Protein AF-A0A2V5JCJ3-F1 (afdb_monomer)

Secondary structure (DSSP, 8-state):
-HHHHHHHHHTHHHHHH-GGG-HHHHHHHHHHHSPPEEEEEES-TT-HHHHHHHHHHHHS--TTEEEEEE-SSHHHHHHHTT-HHHHH---BTTB-EEEEEETTEEPPPBSSHHHHHHHH--

pLDDT: mean 94.92, std 4.21, range [61.38, 98.56]

Radius of gyration: 17.16 Å; Cα contacts (8 Å, |Δi|>4): 162; chains: 1; bounding box: 40×32×45 Å

Solvent-accessible surface area (backbone atoms only — not comparable to full-atom values): 6998 Å² total; per-residue (Å²): 110,69,70,62,50,52,57,52,59,76,42,44,69,52,50,73,78,43,46,85,83,41,59,68,58,51,52,51,50,56,47,72,76,45,74,58,32,39,38,37,38,10,29,50,77,84,40,69,67,34,44,47,43,54,50,52,57,70,71,52,92,61,82,72,50,49,80,45,72,28,48,80,44,70,69,28,53,60,53,24,76,83,31,61,67,58,54,69,50,52,47,55,95,87,36,39,22,38,38,50,26,47,69,94,43,65,53,83,67,36,75,44,57,68,62,45,49,68,68,63,78,109

Mean predicted aligned error: 3.44 Å

Structure (mmCIF, N/CA/C/O backbone):
data_AF-A0A2V5JCJ3-F1
#
_entry.id   AF-A0A2V5JCJ3-F1
#
loop_
_atom_site.group_PDB
_atom_site.id
_atom_site.type_symbol
_atom_site.label_atom_id
_atom_site.label_alt_id
_atom_site.label_comp_id
_atom_site.label_asym_id
_atom_site.label_entity_id
_atom_site.label_seq_id
_atom_site.pdbx_PDB_ins_code
_atom_site.Cartn_x
_atom_site.Cartn_y
_atom_site.Cartn_z
_atom_site.occupancy
_atom_site.B_iso_or_equiv
_atom_site.auth_seq_id
_atom_site.auth_comp_id
_atom_site.auth_asym_id
_atom_site.auth_atom_id
_atom_site.pdbx_PDB_model_num
ATOM 1 N N . ALA A 1 1 ? 2.965 8.307 -16.181 1.00 80.00 1 ALA A N 1
ATOM 2 C CA . ALA A 1 1 ? 3.186 6.970 -16.770 1.00 80.00 1 ALA A CA 1
ATOM 3 C C . ALA A 1 1 ? 4.133 7.020 -17.974 1.00 80.00 1 ALA A C 1
ATOM 5 O O . ALA A 1 1 ? 5.160 6.362 -17.930 1.00 80.00 1 ALA A O 1
ATOM 6 N N . GLU A 1 2 ? 3.870 7.841 -18.999 1.00 92.75 2 GLU A N 1
ATOM 7 C CA . GLU A 1 2 ? 4.622 7.784 -20.270 1.00 92.75 2 GLU A CA 1
ATOM 8 C C . GLU A 1 2 ? 6.145 7.991 -20.161 1.00 92.75 2 GLU A C 1
ATOM 10 O O . GLU A 1 2 ? 6.907 7.246 -20.769 1.00 92.75 2 GLU A O 1
ATOM 15 N N . ARG A 1 3 ? 6.622 8.955 -19.358 1.00 95.44 3 ARG A N 1
ATOM 16 C CA . ARG A 1 3 ? 8.074 9.151 -19.163 1.00 95.44 3 ARG A CA 1
ATOM 17 C C . ARG A 1 3 ? 8.753 7.922 -18.549 1.00 95.44 3 ARG A C 1
ATOM 19 O O . ARG A 1 3 ? 9.830 7.560 -18.998 1.00 95.44 3 ARG A O 1
ATOM 26 N N . ALA A 1 4 ? 8.107 7.268 -17.581 1.00 93.94 4 ALA A N 1
ATOM 27 C CA . ALA A 1 4 ? 8.641 6.056 -16.958 1.00 93.94 4 ALA A CA 1
ATOM 28 C C . ALA A 1 4 ? 8.763 4.911 -17.974 1.00 93.94 4 ALA A C 1
ATOM 30 O O . ALA A 1 4 ? 9.797 4.253 -18.027 1.00 93.94 4 ALA A O 1
ATOM 31 N N . ARG A 1 5 ? 7.749 4.737 -18.834 1.00 95.00 5 ARG A N 1
ATOM 32 C CA . ARG A 1 5 ? 7.774 3.747 -19.918 1.00 95.00 5 ARG A CA 1
ATOM 33 C C . ARG A 1 5 ? 8.925 4.005 -20.890 1.00 95.00 5 ARG A C 1
ATOM 35 O O . ARG A 1 5 ? 9.734 3.117 -21.110 1.00 95.00 5 ARG A O 1
ATOM 42 N N . LYS A 1 6 ? 9.074 5.244 -21.374 1.00 97.12 6 LYS A N 1
ATOM 43 C CA . LYS A 1 6 ? 10.184 5.621 -22.269 1.00 97.12 6 LYS A CA 1
ATOM 44 C C . LYS A 1 6 ? 11.563 5.394 -21.648 1.00 97.12 6 LYS A C 1
ATOM 46 O O . LYS A 1 6 ? 12.487 5.016 -22.359 1.00 97.12 6 LYS A O 1
ATOM 51 N N . THR A 1 7 ? 11.712 5.630 -20.343 1.00 96.19 7 THR A N 1
ATOM 52 C CA . THR A 1 7 ? 12.963 5.331 -19.636 1.00 96.19 7 THR A CA 1
ATOM 53 C C . THR A 1 7 ? 13.259 3.837 -19.654 1.00 96.19 7 THR A C 1
ATOM 55 O O . THR A 1 7 ? 14.375 3.470 -19.986 1.00 96.19 7 THR A O 1
ATOM 58 N N . ILE A 1 8 ? 12.280 2.982 -19.351 1.00 96.19 8 ILE A N 1
ATOM 59 C CA . ILE A 1 8 ? 12.453 1.523 -19.399 1.00 96.19 8 ILE A C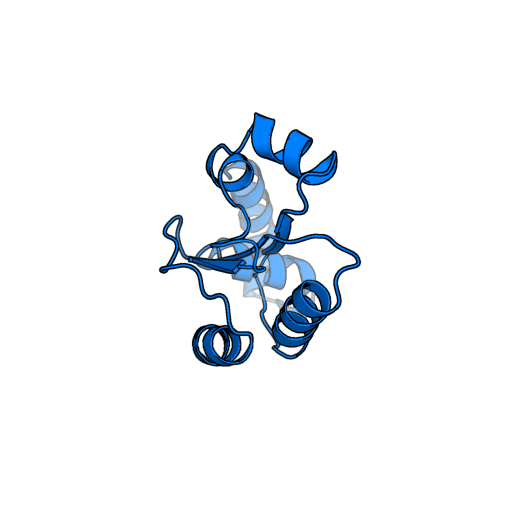A 1
ATOM 60 C C . ILE A 1 8 ? 12.772 1.061 -20.831 1.00 96.19 8 ILE A C 1
ATOM 62 O O . ILE A 1 8 ? 13.737 0.325 -21.036 1.00 96.19 8 ILE A O 1
ATOM 66 N N . ASP A 1 9 ? 12.026 1.558 -21.823 1.00 96.06 9 ASP A N 1
ATOM 67 C CA . ASP A 1 9 ? 12.197 1.216 -23.242 1.00 96.06 9 ASP A CA 1
ATOM 68 C C . ASP A 1 9 ? 13.612 1.552 -23.750 1.00 96.06 9 ASP A C 1
ATOM 70 O O . ASP A 1 9 ? 14.207 0.775 -24.497 1.00 96.06 9 ASP A O 1
ATOM 74 N N . ALA A 1 10 ? 14.201 2.667 -23.298 1.00 96.88 10 ALA A N 1
ATOM 75 C CA . ALA A 1 10 ? 15.557 3.075 -23.677 1.00 96.88 10 ALA A CA 1
ATOM 76 C C . ALA A 1 10 ? 16.652 2.076 -23.247 1.00 96.88 10 ALA A C 1
ATOM 78 O O . ALA A 1 10 ? 17.729 2.060 -23.841 1.00 96.88 10 ALA A O 1
ATOM 79 N N . PHE A 1 11 ? 16.384 1.232 -22.245 1.00 95.62 11 PHE A N 1
ATOM 80 C CA . PHE A 1 11 ? 17.311 0.210 -21.747 1.00 95.62 11 PHE A CA 1
ATOM 81 C C . PHE A 1 11 ? 16.878 -1.223 -22.089 1.00 95.62 11 PHE A C 1
ATOM 83 O O . PHE A 1 11 ? 17.515 -2.175 -21.633 1.00 95.62 11 PHE A O 1
ATOM 90 N N . ALA A 1 12 ? 15.838 -1.401 -22.914 1.00 95.69 12 ALA A N 1
ATOM 91 C CA . ALA A 1 12 ? 15.262 -2.710 -23.227 1.00 95.69 12 ALA A CA 1
ATOM 92 C C . ALA A 1 12 ? 16.294 -3.709 -23.780 1.00 95.69 12 ALA A C 1
ATOM 94 O O . ALA A 1 12 ? 16.311 -4.873 -23.372 1.00 95.69 12 ALA A O 1
ATOM 95 N N . THR A 1 13 ? 17.203 -3.260 -24.652 1.00 96.50 13 THR A N 1
ATOM 96 C CA . THR A 1 13 ? 18.262 -4.113 -25.214 1.00 96.50 13 THR A CA 1
ATOM 97 C C . THR A 1 13 ? 19.198 -4.638 -24.128 1.00 96.50 13 THR A C 1
ATOM 99 O O . THR A 1 13 ? 19.439 -5.844 -24.067 1.00 96.50 13 THR A O 1
ATOM 102 N N . THR A 1 14 ? 19.695 -3.770 -23.242 1.00 96.06 14 THR A N 1
ATOM 103 C CA . THR A 1 14 ? 20.605 -4.176 -22.162 1.00 96.06 14 THR A CA 1
ATOM 104 C C . THR A 1 14 ? 19.903 -5.073 -21.153 1.00 96.06 14 THR A C 1
ATOM 106 O O . THR A 1 14 ? 20.463 -6.091 -20.764 1.0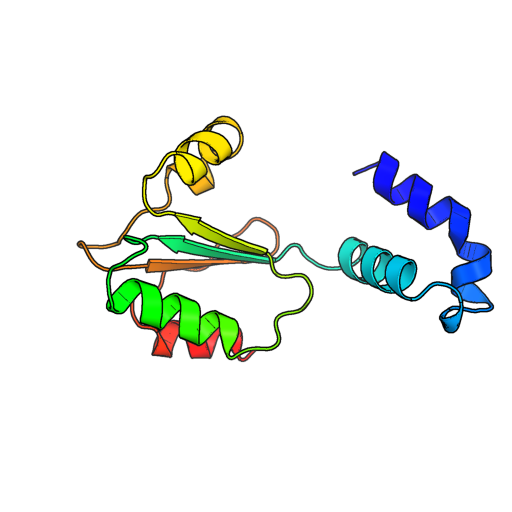0 96.06 14 THR A O 1
ATOM 109 N N . LEU A 1 15 ? 18.661 -4.749 -20.783 1.00 95.25 15 LEU A N 1
ATOM 110 C CA . LEU A 1 15 ? 17.844 -5.585 -19.903 1.00 95.25 15 LEU A CA 1
ATOM 111 C C . LEU A 1 15 ? 17.622 -6.993 -20.468 1.00 95.25 15 LEU A C 1
ATOM 113 O O . LEU A 1 15 ? 17.632 -7.956 -19.707 1.00 95.25 15 LEU A O 1
ATOM 117 N N . SER A 1 16 ? 17.448 -7.113 -21.787 1.00 95.00 16 SER A N 1
ATOM 118 C CA . SER A 1 16 ? 17.196 -8.401 -22.446 1.00 95.00 16 SER A CA 1
ATOM 119 C C . SER A 1 16 ? 18.449 -9.276 -22.547 1.00 95.00 16 SER A C 1
ATOM 121 O O . SER A 1 16 ? 18.350 -10.492 -22.425 1.00 95.00 16 SER A O 1
ATOM 123 N N . HIS A 1 17 ? 19.625 -8.676 -22.762 1.00 96.56 17 HIS A N 1
ATOM 124 C CA . HIS A 1 17 ? 20.876 -9.421 -22.966 1.00 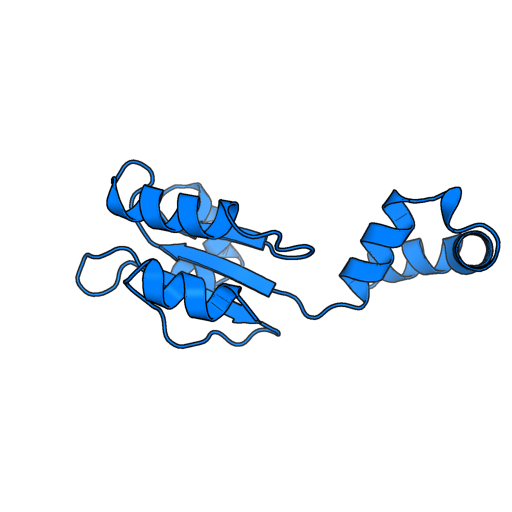96.56 17 HIS A CA 1
ATOM 125 C C . HIS A 1 17 ? 21.691 -9.607 -21.677 1.00 96.56 17 HIS A C 1
ATOM 127 O O . HIS A 1 17 ? 22.327 -10.641 -21.494 1.00 96.56 17 HIS A O 1
ATOM 133 N N . PHE A 1 18 ? 21.674 -8.618 -20.779 1.00 96.06 18 PHE A N 1
ATOM 134 C CA . PHE A 1 18 ? 22.475 -8.581 -19.551 1.00 96.06 18 PHE A CA 1
ATOM 135 C C . PHE A 1 18 ? 21.654 -8.052 -18.358 1.00 96.06 18 PHE A C 1
ATOM 137 O O . PHE A 1 18 ? 21.998 -7.020 -17.775 1.00 96.06 18 PHE A O 1
ATOM 144 N N . PRO A 1 19 ? 20.575 -8.750 -17.951 1.00 93.19 19 PRO A N 1
ATOM 145 C CA . PRO A 1 19 ? 19.681 -8.302 -16.878 1.00 93.19 19 PRO A CA 1
ATOM 146 C C . PRO A 1 19 ? 20.416 -8.003 -15.558 1.00 93.19 19 PRO A C 1
ATOM 148 O O . PRO A 1 19 ? 20.118 -7.021 -14.875 1.00 93.19 19 PRO A O 1
ATOM 151 N N . SER A 1 20 ? 21.436 -8.797 -15.220 1.00 96.19 20 SER A N 1
ATOM 152 C CA . SER A 1 20 ? 22.239 -8.625 -14.002 1.00 96.19 20 SER A CA 1
ATOM 153 C C . SER A 1 20 ? 23.051 -7.324 -13.958 1.00 96.19 20 SER A C 1
ATOM 155 O O . SER A 1 20 ? 23.432 -6.898 -12.870 1.00 96.19 20 SER A O 1
ATOM 157 N N . ALA A 1 21 ? 23.281 -6.659 -15.096 1.00 96.44 21 ALA A N 1
ATOM 158 C CA . ALA A 1 21 ? 23.977 -5.374 -15.147 1.00 96.44 21 ALA A CA 1
ATOM 159 C C . ALA A 1 21 ? 23.107 -4.200 -14.660 1.00 96.44 21 ALA A C 1
ATOM 161 O O . ALA A 1 21 ? 23.631 -3.127 -14.366 1.00 96.44 21 ALA A O 1
ATOM 162 N N . MET A 1 22 ? 21.779 -4.376 -14.584 1.00 95.81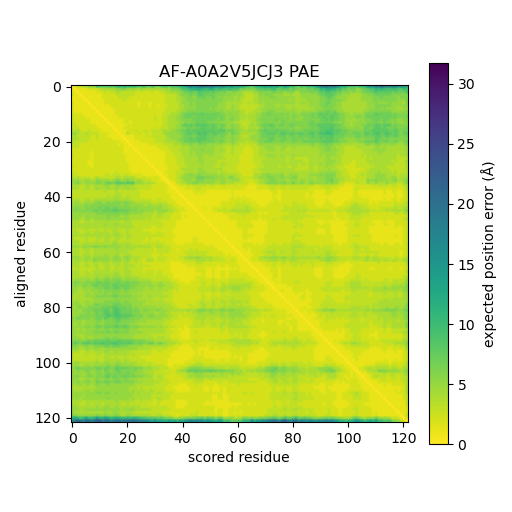 22 MET A N 1
ATOM 163 C CA . MET A 1 22 ? 20.828 -3.304 -14.265 1.00 95.81 22 MET A CA 1
ATOM 164 C C . MET A 1 22 ? 19.727 -3.758 -13.285 1.00 95.81 22 MET A C 1
ATOM 166 O O . MET A 1 22 ? 18.536 -3.639 -13.589 1.00 95.81 22 MET A O 1
ATOM 170 N N . PRO A 1 23 ? 20.079 -4.231 -12.074 1.00 95.62 23 PRO A N 1
ATOM 171 C CA . PRO A 1 23 ? 19.117 -4.827 -11.143 1.00 95.62 23 PRO A CA 1
ATOM 172 C C . PRO A 1 23 ? 17.986 -3.872 -10.733 1.00 95.62 23 PRO A C 1
ATOM 174 O O . PRO A 1 23 ? 16.837 -4.287 -10.624 1.00 95.62 23 PRO A O 1
ATOM 177 N N . GLN A 1 24 ? 18.264 -2.576 -10.565 1.00 94.69 24 GLN A N 1
ATOM 178 C CA . GLN A 1 24 ? 17.222 -1.594 -10.230 1.00 94.69 24 GLN A CA 1
ATOM 179 C C . GLN A 1 24 ? 16.273 -1.306 -11.401 1.00 94.69 24 GLN A C 1
ATOM 181 O O . GLN A 1 24 ? 15.086 -1.072 -11.185 1.00 94.69 24 GLN A O 1
ATOM 186 N N . MET A 1 25 ? 16.761 -1.372 -12.643 1.00 95.56 25 MET A N 1
ATOM 187 C CA . MET A 1 25 ? 15.898 -1.225 -13.816 1.00 95.56 25 MET A CA 1
ATOM 188 C C . MET A 1 25 ? 14.975 -2.443 -13.973 1.00 95.56 25 MET A C 1
ATOM 190 O O . MET A 1 25 ? 13.818 -2.276 -14.343 1.00 95.56 25 MET A O 1
ATOM 194 N N . LEU A 1 26 ? 15.436 -3.648 -13.609 1.00 94.19 26 LEU A N 1
ATOM 195 C CA . LEU A 1 26 ? 14.570 -4.830 -13.526 1.00 94.19 26 LEU A CA 1
ATOM 196 C C . LEU A 1 26 ? 13.468 -4.672 -12.475 1.00 94.19 26 LEU A C 1
ATOM 198 O O . LEU A 1 26 ? 12.324 -5.007 -12.760 1.00 94.19 26 LEU A O 1
ATOM 202 N N . VAL A 1 27 ? 13.782 -4.127 -11.294 1.00 93.88 27 VAL A N 1
ATOM 203 C CA . VAL A 1 27 ? 12.763 -3.821 -10.271 1.00 93.88 27 VAL A CA 1
ATOM 204 C C . VAL A 1 27 ? 11.744 -2.813 -10.807 1.00 93.88 27 VAL A C 1
ATOM 206 O O . VAL A 1 27 ? 10.543 -2.995 -10.618 1.00 93.88 27 VAL A O 1
ATOM 209 N N . ALA A 1 28 ? 12.197 -1.771 -11.510 1.00 93.62 28 ALA A N 1
ATOM 210 C CA . ALA A 1 28 ? 11.308 -0.785 -12.119 1.00 93.62 28 ALA A CA 1
ATOM 211 C C . ALA A 1 28 ? 10.418 -1.397 -13.216 1.00 93.62 28 ALA A C 1
ATOM 213 O O . ALA A 1 28 ? 9.222 -1.105 -13.264 1.00 93.62 28 ALA A O 1
ATOM 214 N N . LEU A 1 29 ? 10.977 -2.268 -14.062 1.00 94.00 29 LEU A N 1
ATOM 215 C CA . LEU A 1 29 ? 10.234 -3.010 -15.080 1.00 94.00 29 LEU A CA 1
ATOM 216 C C . LEU A 1 29 ? 9.190 -3.934 -14.437 1.00 94.00 29 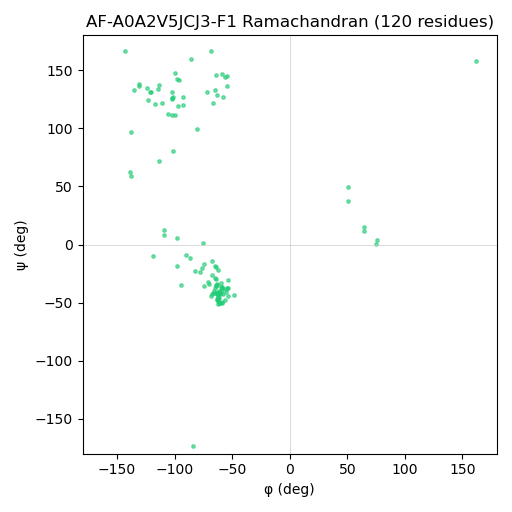LEU A C 1
ATOM 218 O O . LEU A 1 29 ? 8.015 -3.832 -14.784 1.00 94.00 29 LEU A O 1
ATOM 222 N N . ASP A 1 30 ? 9.581 -4.760 -13.462 1.00 93.50 30 ASP A N 1
ATOM 223 C CA . ASP A 1 30 ? 8.672 -5.651 -12.726 1.00 93.50 30 ASP A CA 1
ATOM 224 C C . ASP A 1 30 ? 7.553 -4.870 -12.016 1.00 93.50 30 ASP A C 1
ATOM 226 O O . ASP A 1 30 ? 6.388 -5.271 -12.046 1.00 93.50 30 ASP A O 1
ATOM 230 N N . TYR A 1 31 ? 7.871 -3.706 -11.437 1.00 92.69 31 TYR A N 1
ATOM 231 C CA . TYR A 1 31 ? 6.868 -2.799 -10.881 1.00 92.69 31 TYR A CA 1
ATOM 232 C C . TYR A 1 31 ? 5.910 -2.279 -11.961 1.00 92.69 31 TYR A C 1
ATOM 234 O O . TYR A 1 31 ? 4.695 -2.329 -11.773 1.00 92.69 31 TYR A O 1
ATOM 242 N N . SER A 1 32 ? 6.431 -1.829 -13.108 1.00 92.00 32 SER A N 1
ATOM 243 C CA . SER A 1 32 ? 5.625 -1.265 -14.202 1.00 92.00 32 SER A CA 1
ATOM 244 C C . SER A 1 32 ? 4.663 -2.266 -14.848 1.00 92.00 32 SER A C 1
ATOM 246 O O . SER A 1 32 ? 3.600 -1.868 -15.321 1.00 92.00 32 SER A O 1
ATOM 248 N N . LEU A 1 33 ? 5.025 -3.553 -14.845 1.00 91.56 33 LEU A N 1
ATOM 249 C CA . LEU A 1 33 ? 4.216 -4.648 -15.381 1.00 91.56 33 LEU A CA 1
ATOM 250 C C . LEU A 1 33 ? 3.218 -5.209 -14.355 1.00 91.56 33 LEU A C 1
ATOM 252 O O . LEU A 1 33 ? 2.335 -5.989 -14.709 1.00 91.56 33 LEU A O 1
ATOM 256 N N . SER A 1 34 ? 3.355 -4.839 -13.081 1.00 91.06 34 SER A N 1
ATOM 257 C CA . SER A 1 34 ? 2.490 -5.325 -12.009 1.00 91.06 34 SER A CA 1
ATOM 258 C C . SER A 1 34 ? 1.210 -4.510 -11.855 1.00 91.06 34 SER A C 1
ATOM 260 O O . SER A 1 34 ? 1.124 -3.343 -12.241 1.00 91.06 34 SER A O 1
ATOM 262 N N . LYS A 1 35 ? 0.206 -5.117 -11.217 1.00 89.75 35 LYS A N 1
ATOM 263 C CA . LYS A 1 35 ? -0.970 -4.380 -10.759 1.00 89.75 35 LYS A CA 1
ATOM 264 C C . LYS A 1 35 ? -0.580 -3.506 -9.564 1.00 89.75 35 LYS A C 1
ATOM 266 O O . LYS A 1 35 ? -0.004 -4.032 -8.610 1.00 89.75 35 LYS A O 1
ATOM 271 N N . PRO A 1 36 ? -0.938 -2.210 -9.555 1.00 88.56 36 PRO A N 1
ATOM 272 C CA . PRO A 1 36 ? -0.723 -1.367 -8.389 1.00 88.56 36 PRO A CA 1
ATOM 273 C C . PRO A 1 36 ? -1.435 -1.950 -7.167 1.00 88.56 36 PRO A C 1
ATOM 275 O O . PRO A 1 36 ? -2.646 -2.193 -7.215 1.00 88.56 36 PRO A O 1
ATOM 278 N N . ARG A 1 37 ? -0.694 -2.139 -6.072 1.00 94.00 37 ARG A N 1
ATOM 279 C CA . ARG A 1 37 ? -1.231 -2.569 -4.777 1.00 94.00 37 ARG A CA 1
ATOM 280 C C . ARG A 1 37 ? -0.925 -1.520 -3.719 1.00 94.00 37 ARG A C 1
ATOM 282 O O . ARG A 1 37 ? 0.208 -1.056 -3.589 1.00 94.00 37 ARG A O 1
ATOM 289 N N . GLN A 1 38 ? -1.946 -1.143 -2.965 1.00 95.50 38 GLN A N 1
ATOM 290 C CA . GLN A 1 38 ? -1.849 -0.166 -1.889 1.00 95.50 38 GLN A CA 1
ATOM 291 C C . GLN A 1 38 ? -2.512 -0.730 -0.637 1.00 95.50 38 GLN A C 1
ATOM 293 O O . GLN A 1 38 ? -3.592 -1.315 -0.705 1.00 95.50 38 GLN A O 1
ATOM 298 N N . ILE A 1 39 ? -1.859 -0.552 0.505 1.00 97.50 39 ILE A N 1
ATOM 299 C CA . ILE A 1 39 ? -2.420 -0.847 1.818 1.00 97.50 39 ILE A CA 1
ATOM 300 C C . ILE A 1 39 ? -2.478 0.470 2.570 1.00 97.50 39 ILE A C 1
ATOM 302 O O . ILE A 1 39 ? -1.451 1.114 2.778 1.00 97.50 39 ILE A O 1
ATOM 306 N N . VAL A 1 40 ? -3.676 0.865 2.979 1.00 97.81 40 VAL A N 1
ATOM 307 C CA . VAL A 1 40 ? -3.878 2.054 3.801 1.00 97.81 40 VAL A CA 1
ATOM 308 C C . VAL A 1 40 ? -4.312 1.608 5.181 1.00 97.81 40 VAL A C 1
ATOM 310 O O . VAL A 1 40 ? -5.321 0.922 5.323 1.00 97.81 40 VAL A O 1
ATOM 313 N N . ILE A 1 41 ? -3.547 1.983 6.198 1.00 98.50 41 ILE A N 1
ATOM 314 C CA . ILE A 1 41 ? -3.914 1.772 7.595 1.00 98.50 41 ILE A CA 1
ATOM 315 C C . ILE A 1 41 ? -4.468 3.090 8.113 1.00 98.50 41 ILE A C 1
ATOM 317 O O . ILE A 1 41 ? -3.726 4.059 8.238 1.00 98.50 41 ILE A O 1
ATOM 321 N N . ALA A 1 42 ? -5.765 3.141 8.393 1.00 98.31 42 ALA A N 1
ATOM 322 C CA . ALA A 1 42 ? -6.397 4.306 8.987 1.00 98.31 42 ALA A CA 1
ATOM 323 C C . ALA A 1 42 ? -6.422 4.170 10.510 1.00 98.31 42 ALA A C 1
ATOM 325 O O . ALA A 1 42 ? -6.993 3.217 11.037 1.00 98.31 42 ALA A O 1
ATOM 326 N N . GLY A 1 43 ? -5.799 5.105 11.224 1.00 97.94 43 GLY A N 1
ATOM 327 C CA . GLY A 1 43 ? -5.663 5.038 12.678 1.00 97.94 43 GLY A CA 1
ATOM 328 C C . GLY A 1 43 ? -4.567 5.951 13.214 1.00 97.94 43 GLY A C 1
ATOM 329 O O . GLY A 1 43 ? -3.640 6.321 12.500 1.00 97.94 43 GLY A O 1
ATOM 330 N N . LYS A 1 44 ? -4.651 6.311 14.500 1.00 97.44 44 LYS A N 1
ATOM 331 C CA . LYS A 1 44 ? -3.646 7.172 15.143 1.00 97.44 44 LYS A CA 1
ATOM 332 C C . LYS A 1 44 ? -2.286 6.474 15.155 1.00 97.44 44 LYS A C 1
ATOM 334 O O . LYS A 1 44 ? -2.195 5.354 15.656 1.00 97.44 44 LYS A O 1
ATOM 339 N N . LYS A 1 45 ? -1.239 7.157 14.682 1.00 95.75 45 LYS A N 1
ATOM 340 C CA . LYS A 1 45 ? 0.138 6.641 14.572 1.00 95.75 45 LYS A CA 1
ATOM 341 C C . LYS A 1 45 ? 0.655 5.962 15.843 1.00 95.75 45 LYS A C 1
ATOM 343 O O . LYS A 1 45 ? 1.276 4.902 15.775 1.00 95.75 45 LYS A O 1
ATOM 348 N N . ASP A 1 46 ? 0.389 6.565 16.999 1.00 95.81 46 ASP A N 1
ATOM 349 C CA . ASP A 1 46 ? 0.939 6.096 18.270 1.00 95.81 46 ASP A CA 1
ATOM 350 C C . ASP A 1 46 ? 0.073 5.076 19.008 1.00 95.81 46 ASP A C 1
ATOM 352 O O . ASP A 1 46 ? 0.568 4.459 19.956 1.00 95.81 46 ASP A O 1
ATOM 356 N N . ALA A 1 47 ? -1.162 4.845 18.548 1.00 97.69 47 ALA A N 1
ATOM 357 C CA . ALA A 1 47 ? -2.070 3.887 19.163 1.00 97.69 47 ALA A CA 1
ATOM 358 C C . ALA A 1 47 ? -1.530 2.446 19.030 1.00 97.69 47 ALA A C 1
ATOM 360 O O . ALA A 1 47 ? -1.114 2.050 17.930 1.00 97.69 47 ALA A O 1
ATOM 361 N N . PRO A 1 48 ? -1.532 1.646 20.115 1.00 97.94 48 PRO A N 1
ATOM 362 C CA . PRO A 1 48 ? -1.060 0.261 20.092 1.00 97.94 48 PRO A CA 1
ATOM 363 C C . PRO A 1 48 ? -1.728 -0.600 19.012 1.00 97.94 48 PRO A C 1
ATOM 365 O O . PRO A 1 48 ? -1.066 -1.406 18.362 1.00 97.94 48 PRO A O 1
ATOM 368 N N . GLU A 1 49 ? -3.020 -0.393 18.772 1.00 97.44 49 GLU A N 1
ATOM 369 C CA . GLU A 1 49 ? -3.813 -1.132 17.794 1.00 97.44 49 GLU A CA 1
ATOM 370 C C . GLU A 1 49 ? -3.365 -0.808 16.362 1.00 97.44 49 GLU A C 1
ATOM 372 O O . GLU A 1 49 ? -3.141 -1.717 15.564 1.00 97.44 49 GLU A O 1
ATOM 377 N N . THR A 1 50 ? -3.128 0.469 16.040 1.00 98.38 50 THR A N 1
ATOM 378 C CA . THR A 1 50 ? -2.569 0.880 14.738 1.00 98.38 50 THR A CA 1
ATOM 379 C C . THR A 1 50 ? -1.177 0.284 14.531 1.00 98.38 50 THR A C 1
ATOM 381 O O . THR A 1 50 ? -0.853 -0.203 13.447 1.00 98.38 50 THR A O 1
ATOM 384 N N . LYS A 1 51 ? -0.346 0.268 15.581 1.00 98.38 51 LYS A N 1
ATOM 385 C CA . LYS A 1 51 ? 0.984 -0.355 15.538 1.00 98.38 51 LYS A CA 1
ATOM 386 C C . LYS A 1 51 ? 0.901 -1.862 15.293 1.00 98.38 51 LYS A C 1
ATOM 388 O O . LYS A 1 51 ? 1.759 -2.391 14.591 1.00 98.38 51 LYS A O 1
ATOM 393 N N . ALA A 1 52 ? -0.125 -2.546 15.804 1.00 98.31 52 ALA A N 1
ATOM 394 C CA . ALA A 1 52 ? -0.356 -3.961 15.519 1.00 98.31 52 ALA A CA 1
ATOM 395 C C . ALA A 1 52 ? -0.658 -4.204 14.029 1.00 98.31 52 ALA A C 1
ATOM 397 O O . ALA A 1 52 ? -0.092 -5.123 13.440 1.00 98.31 52 ALA A O 1
ATOM 398 N N . PHE A 1 53 ? -1.460 -3.341 13.398 1.00 98.56 53 PHE A N 1
ATOM 399 C CA . PHE A 1 53 ? -1.696 -3.376 11.951 1.00 98.56 53 PHE A CA 1
ATOM 400 C C . PHE A 1 53 ? -0.415 -3.159 11.141 1.00 98.56 53 PHE A C 1
ATOM 402 O O . PHE A 1 53 ? -0.102 -3.956 10.259 1.00 98.56 53 PHE A O 1
ATOM 409 N N . LEU A 1 54 ? 0.352 -2.112 11.459 1.00 98.31 54 LEU A N 1
ATOM 410 C CA . LEU A 1 54 ? 1.621 -1.825 10.780 1.00 98.31 54 LEU A CA 1
ATOM 411 C C . LEU A 1 54 ? 2.617 -2.981 10.934 1.00 98.31 54 LEU A C 1
ATOM 413 O O . LEU A 1 54 ? 3.277 -3.365 9.969 1.00 98.31 54 LEU A O 1
ATOM 417 N N . LYS A 1 55 ? 2.698 -3.569 12.134 1.00 98.19 55 LYS A N 1
ATOM 418 C CA . LYS A 1 55 ? 3.534 -4.743 12.401 1.00 98.19 55 LYS A CA 1
ATOM 419 C C . LYS A 1 55 ? 3.109 -5.940 11.558 1.00 98.19 55 LYS A C 1
ATOM 421 O O . LYS A 1 55 ? 3.985 -6.632 11.048 1.00 98.19 55 LYS A O 1
ATOM 426 N N . GLU A 1 56 ? 1.806 -6.177 11.408 1.00 98.00 56 GLU A N 1
ATOM 427 C CA . GLU A 1 56 ? 1.327 -7.267 10.563 1.00 98.00 56 GLU A CA 1
ATOM 428 C C . GLU A 1 56 ? 1.729 -7.039 9.108 1.00 98.00 56 GLU A C 1
ATOM 430 O O . GLU A 1 56 ? 2.331 -7.933 8.531 1.00 98.00 56 GLU A O 1
ATOM 435 N N . VAL A 1 57 ? 1.528 -5.839 8.542 1.00 97.81 57 VAL A N 1
ATOM 436 C CA . VAL A 1 57 ? 1.978 -5.530 7.169 1.00 97.81 57 VAL A CA 1
ATOM 437 C C . VAL A 1 57 ? 3.482 -5.778 7.002 1.00 97.81 57 VAL A C 1
ATOM 439 O O . VAL A 1 57 ? 3.887 -6.453 6.060 1.00 97.81 57 VAL A O 1
ATOM 442 N N . HIS A 1 58 ? 4.310 -5.284 7.929 1.00 96.94 58 HIS A N 1
ATOM 443 C CA . HIS A 1 58 ? 5.770 -5.433 7.869 1.00 96.94 58 HIS A CA 1
ATOM 444 C C . HIS A 1 58 ? 6.270 -6.875 8.051 1.00 96.94 58 HIS A C 1
ATOM 446 O O . HIS A 1 58 ? 7.437 -7.150 7.779 1.00 96.94 58 HIS A O 1
ATOM 452 N N . ARG A 1 59 ? 5.421 -7.797 8.517 1.00 96.56 59 ARG A N 1
ATOM 453 C CA . ARG A 1 59 ? 5.766 -9.218 8.658 1.00 96.56 59 ARG A CA 1
ATOM 454 C C . ARG A 1 59 ? 5.764 -9.953 7.316 1.00 96.56 59 ARG A C 1
ATOM 456 O O . ARG A 1 59 ? 6.375 -11.014 7.210 1.00 96.56 59 ARG A O 1
ATOM 463 N N . HIS A 1 60 ? 5.084 -9.407 6.308 1.00 95.75 60 HIS A N 1
ATOM 464 C CA . HIS A 1 60 ? 4.974 -10.003 4.979 1.00 95.75 60 HIS A CA 1
ATOM 465 C C . HIS A 1 60 ? 5.986 -9.392 4.015 1.00 95.75 60 HIS A C 1
ATOM 467 O O . HIS A 1 60 ? 6.218 -8.182 4.001 1.00 95.75 60 HIS A O 1
ATOM 473 N N . PHE A 1 61 ? 6.540 -10.226 3.137 1.00 93.94 61 PHE A N 1
ATOM 474 C CA . PHE A 1 61 ? 7.282 -9.736 1.984 1.00 93.94 61 PHE A CA 1
ATOM 475 C C . PHE A 1 61 ? 6.293 -9.333 0.884 1.00 93.94 61 PHE A C 1
ATOM 477 O O . PHE A 1 61 ? 5.776 -10.180 0.160 1.00 93.94 61 PHE A O 1
ATOM 484 N N . LEU A 1 62 ? 6.010 -8.032 0.784 1.00 93.31 62 LEU A N 1
ATOM 485 C CA . LEU A 1 62 ? 5.016 -7.463 -0.132 1.00 93.31 62 LEU A CA 1
ATOM 486 C C . LEU A 1 62 ? 5.696 -6.595 -1.202 1.00 93.31 62 LEU A C 1
ATOM 488 O O . LEU A 1 62 ? 5.594 -5.363 -1.156 1.00 93.31 62 LEU A O 1
ATOM 492 N N . PRO A 1 63 ? 6.417 -7.195 -2.168 1.00 90.69 63 PRO A N 1
ATOM 493 C CA . PRO A 1 63 ? 7.052 -6.419 -3.221 1.00 90.69 63 PRO A CA 1
ATOM 494 C C . PRO A 1 63 ? 5.993 -5.615 -3.984 1.00 90.69 63 PRO A C 1
ATOM 496 O O . PRO A 1 63 ? 4.852 -6.055 -4.145 1.00 90.69 63 PRO A O 1
ATOM 499 N N . LYS A 1 64 ? 6.375 -4.423 -4.457 1.00 91.12 64 LYS A N 1
ATOM 500 C CA . LYS A 1 64 ? 5.524 -3.549 -5.289 1.00 91.12 64 LYS A CA 1
ATOM 501 C C . LYS A 1 64 ? 4.267 -3.014 -4.585 1.00 91.12 64 LYS A C 1
ATOM 503 O O . LYS A 1 64 ? 3.369 -2.491 -5.239 1.00 91.12 64 LYS A O 1
ATOM 508 N N . THR A 1 65 ? 4.212 -3.115 -3.257 1.00 94.50 65 THR A N 1
ATOM 509 C CA . THR A 1 65 ? 3.097 -2.615 -2.447 1.00 94.50 65 THR A CA 1
ATOM 510 C C . THR A 1 65 ? 3.459 -1.293 -1.784 1.00 94.50 65 THR A C 1
ATOM 512 O O . THR A 1 65 ? 4.507 -1.173 -1.154 1.00 94.50 65 THR A O 1
ATOM 515 N N . ILE A 1 66 ? 2.575 -0.303 -1.896 1.00 94.62 66 ILE A N 1
ATOM 516 C CA . ILE A 1 66 ? 2.704 0.967 -1.175 1.00 94.62 66 ILE A CA 1
ATOM 517 C C . ILE A 1 66 ? 1.928 0.856 0.139 1.00 94.62 66 ILE A C 1
ATOM 519 O O . ILE A 1 66 ? 0.741 0.532 0.128 1.00 94.62 66 ILE A O 1
ATOM 523 N N . LEU A 1 67 ? 2.581 1.158 1.260 1.00 97.00 67 LEU A N 1
ATOM 524 C CA . LEU A 1 67 ? 1.945 1.284 2.571 1.00 97.00 67 LEU A CA 1
ATOM 525 C C . LEU A 1 67 ? 1.750 2.765 2.911 1.00 97.00 67 LEU A C 1
ATOM 527 O O . LEU A 1 67 ? 2.702 3.542 2.870 1.00 97.00 67 LEU A O 1
ATOM 531 N N . ILE A 1 68 ? 0.524 3.146 3.263 1.00 96.50 68 ILE A N 1
ATOM 532 C CA . ILE A 1 68 ? 0.158 4.508 3.663 1.00 96.50 68 ILE A CA 1
ATOM 533 C C . ILE A 1 68 ? -0.478 4.455 5.050 1.00 96.50 68 ILE A C 1
ATOM 535 O O . ILE A 1 68 ? -1.348 3.626 5.314 1.00 96.50 68 ILE A O 1
ATOM 539 N N . LEU A 1 69 ? -0.067 5.363 5.929 1.00 97.38 69 LEU A N 1
ATOM 540 C CA . LEU A 1 69 ? -0.746 5.611 7.195 1.00 97.38 69 LEU A CA 1
ATOM 541 C C . LEU A 1 69 ? -1.689 6.810 7.026 1.00 97.38 69 LEU A C 1
ATOM 543 O O . LEU A 1 69 ? -1.245 7.911 6.713 1.00 97.38 69 LEU A O 1
ATOM 547 N N . ALA A 1 70 ? -2.982 6.578 7.228 1.00 97.38 70 ALA A N 1
ATOM 548 C CA . ALA A 1 70 ? -4.041 7.580 7.239 1.00 97.38 70 ALA A CA 1
ATOM 549 C C . ALA A 1 70 ? -4.410 7.909 8.698 1.00 97.38 70 ALA A C 1
ATOM 551 O O . ALA A 1 70 ? -5.354 7.365 9.272 1.00 97.38 70 ALA A O 1
ATOM 552 N N . ASP A 1 71 ? -3.603 8.754 9.336 1.00 96.44 71 ASP A N 1
ATOM 553 C CA . ASP A 1 71 ? -3.718 9.113 10.757 1.00 96.44 71 ASP A CA 1
ATOM 554 C C . ASP A 1 71 ? -4.455 10.437 11.021 1.00 96.44 71 ASP A C 1
ATOM 556 O O . ASP A 1 71 ? -4.536 10.888 12.165 1.00 96.44 71 ASP A O 1
ATOM 560 N N . GLY A 1 72 ? -5.000 11.060 9.978 1.00 94.88 72 GLY A N 1
ATOM 561 C CA . GLY A 1 72 ? -5.650 12.366 10.014 1.00 94.88 72 GLY A CA 1
ATOM 562 C C . GLY A 1 72 ? -4.680 13.545 10.112 1.00 94.88 72 GLY A C 1
ATOM 563 O O . GLY A 1 72 ? -5.135 14.682 10.234 1.00 94.88 72 GLY A O 1
ATOM 564 N N . ALA A 1 73 ? -3.363 13.309 10.072 1.00 95.94 73 ALA A N 1
ATOM 565 C CA . ALA A 1 73 ? -2.359 14.359 10.188 1.00 95.94 73 ALA A CA 1
ATOM 566 C C . ALA A 1 73 ? -2.065 15.046 8.839 1.00 95.94 73 ALA A C 1
ATOM 568 O O . ALA A 1 73 ? -2.702 14.797 7.811 1.00 95.94 73 ALA A O 1
ATOM 569 N N . GLU A 1 74 ? -1.064 15.929 8.841 1.00 95.75 74 GLU A N 1
ATOM 570 C CA . GLU A 1 74 ? -0.657 16.720 7.674 1.00 95.75 74 GLU A CA 1
ATOM 571 C C . GLU A 1 74 ? -0.332 15.853 6.448 1.00 95.75 74 GLU A C 1
ATOM 573 O O . GLU A 1 74 ? -0.722 16.199 5.336 1.00 95.75 74 GLU A O 1
ATOM 578 N N . GLY A 1 75 ? 0.298 14.690 6.648 1.00 93.94 75 GLY A N 1
ATOM 579 C CA . GLY A 1 75 ? 0.623 13.763 5.561 1.00 93.94 75 GLY A CA 1
ATOM 580 C C . GLY A 1 75 ? -0.617 13.240 4.831 1.00 93.94 75 GLY A C 1
ATOM 581 O O . GLY A 1 75 ? -0.665 13.271 3.599 1.00 93.94 75 GLY A O 1
ATOM 582 N N . GLN A 1 76 ? -1.652 12.820 5.569 1.00 95.88 76 GLN A N 1
ATOM 583 C CA . GLN A 1 76 ? -2.917 12.405 4.956 1.00 95.88 76 GLN A CA 1
ATOM 584 C C . GLN A 1 76 ? -3.617 13.588 4.284 1.00 95.88 76 GLN A C 1
ATOM 586 O O . GLN A 1 76 ? -4.149 13.429 3.186 1.00 95.88 76 GLN A O 1
ATOM 591 N N . LYS A 1 77 ? -3.593 14.777 4.904 1.00 95.56 77 LYS A N 1
ATOM 592 C CA . LYS A 1 77 ? -4.176 15.991 4.318 1.00 95.56 77 LYS A CA 1
ATOM 593 C C . LYS A 1 77 ? -3.537 16.315 2.966 1.00 95.56 77 LYS A C 1
ATOM 595 O O . LYS A 1 77 ? -4.267 16.488 1.997 1.00 95.56 77 LYS A O 1
ATOM 600 N N . TYR A 1 78 ? -2.207 16.324 2.901 1.00 96.25 78 TYR A N 1
ATOM 601 C CA . TYR A 1 78 ? -1.435 16.587 1.687 1.00 96.25 78 TYR A CA 1
ATOM 602 C C . TYR A 1 78 ? -1.762 15.587 0.569 1.00 96.25 78 TYR A C 1
ATOM 604 O O . TYR A 1 78 ? -2.101 15.979 -0.546 1.00 96.25 78 TYR A O 1
ATOM 612 N N . LEU A 1 79 ? -1.736 14.283 0.867 1.00 94.44 79 LEU A N 1
ATOM 613 C CA . LEU A 1 79 ? -2.086 13.253 -0.120 1.00 94.44 79 LEU A CA 1
ATOM 614 C C . LEU A 1 79 ? -3.558 13.350 -0.556 1.00 94.44 79 LEU A C 1
ATOM 616 O O . LEU A 1 79 ? -3.882 13.131 -1.726 1.00 94.44 79 LEU A O 1
ATOM 620 N N . GLY A 1 80 ? -4.438 13.728 0.371 1.00 95.25 80 GLY A N 1
ATOM 621 C CA . GLY A 1 80 ? -5.865 13.926 0.148 1.00 95.25 80 GLY A CA 1
ATOM 622 C C . GLY A 1 80 ? -6.212 15.063 -0.817 1.00 95.25 80 GLY A C 1
ATOM 623 O O . GLY A 1 80 ? -7.306 15.057 -1.375 1.00 95.25 80 GLY A O 1
ATOM 624 N N . GLU A 1 81 ? -5.299 16.007 -1.073 1.00 96.12 81 GLU A N 1
ATOM 625 C CA . GLU A 1 81 ? -5.503 17.081 -2.061 1.00 96.12 81 GLU A CA 1
ATOM 626 C C . GLU A 1 81 ? -5.560 16.557 -3.501 1.00 96.12 81 GLU A C 1
ATOM 628 O O . GLU A 1 81 ? -6.158 17.186 -4.376 1.00 96.12 81 GLU A O 1
ATOM 633 N N . LYS A 1 82 ? -4.914 15.415 -3.761 1.00 93.31 82 LYS A N 1
ATOM 634 C CA . LYS A 1 82 ? -4.828 14.790 -5.090 1.00 93.31 82 LYS A CA 1
ATOM 635 C C . LYS A 1 82 ? -5.457 13.400 -5.147 1.00 93.31 82 LYS A C 1
ATOM 637 O O . LYS A 1 82 ? -5.606 12.859 -6.239 1.00 93.31 82 LYS A O 1
ATOM 642 N N . ASN A 1 83 ? -5.817 12.824 -4.002 1.00 91.25 83 ASN A N 1
ATOM 643 C CA . ASN A 1 83 ? -6.423 11.504 -3.906 1.00 91.25 83 ASN A CA 1
ATOM 644 C C . ASN A 1 83 ? -7.573 11.508 -2.888 1.00 91.25 83 ASN A C 1
ATOM 646 O O . ASN A 1 83 ? -7.368 11.345 -1.684 1.00 91.25 83 ASN A O 1
ATOM 650 N N . GLU A 1 84 ? -8.797 11.667 -3.392 1.00 91.69 84 GLU A N 1
ATOM 651 C CA . GLU A 1 84 ? -10.011 11.714 -2.572 1.00 91.69 84 GLU A CA 1
ATOM 652 C C . GLU A 1 84 ? -10.229 10.432 -1.757 1.00 91.69 84 GLU A C 1
ATOM 654 O O . GLU A 1 84 ? -10.671 10.502 -0.611 1.00 91.69 84 GLU A O 1
ATOM 659 N N . ALA A 1 85 ? -9.836 9.267 -2.284 1.00 91.62 85 ALA A N 1
ATOM 660 C CA . ALA A 1 85 ? -9.963 8.007 -1.558 1.00 91.62 85 ALA A CA 1
ATOM 661 C C . ALA A 1 85 ? -9.122 8.014 -0.271 1.00 91.62 85 ALA A C 1
ATOM 663 O O . ALA A 1 85 ? -9.622 7.656 0.792 1.00 91.62 85 ALA A O 1
ATOM 664 N N . ILE A 1 86 ? -7.879 8.507 -0.332 1.00 93.44 86 ILE A N 1
ATOM 665 C CA . ILE A 1 86 ? -7.017 8.646 0.856 1.00 93.44 86 ILE A CA 1
ATOM 666 C C . ILE A 1 86 ? -7.602 9.648 1.852 1.00 93.44 86 ILE A C 1
ATOM 668 O O . ILE A 1 86 ? -7.503 9.439 3.060 1.00 93.44 86 ILE A O 1
ATOM 672 N N . ARG A 1 87 ? -8.246 10.717 1.372 1.00 94.50 87 ARG A N 1
ATOM 673 C CA . ARG A 1 87 ? -8.932 11.685 2.238 1.00 94.50 87 ARG A CA 1
ATOM 674 C C . ARG A 1 87 ? -10.117 11.059 2.983 1.00 94.50 87 ARG A C 1
ATOM 676 O O . ARG A 1 87 ? -10.350 11.413 4.133 1.00 94.50 87 ARG A O 1
ATOM 683 N N . ALA A 1 88 ? -10.857 10.163 2.331 1.00 93.69 88 ALA A N 1
ATOM 684 C CA . ALA A 1 88 ? -12.052 9.530 2.886 1.00 93.69 88 ALA A CA 1
ATOM 685 C C . ALA A 1 88 ? -11.754 8.325 3.800 1.00 93.69 88 ALA A C 1
ATOM 687 O O . ALA A 1 88 ? -12.582 7.979 4.643 1.00 93.69 88 ALA A O 1
ATOM 688 N N . MET A 1 89 ? -10.590 7.683 3.658 1.00 95.88 89 MET A N 1
ATOM 689 C CA . MET A 1 89 ? -10.203 6.533 4.481 1.00 95.88 89 MET A CA 1
ATOM 690 C C . MET A 1 89 ? -9.984 6.932 5.942 1.00 95.88 89 MET A C 1
ATOM 692 O 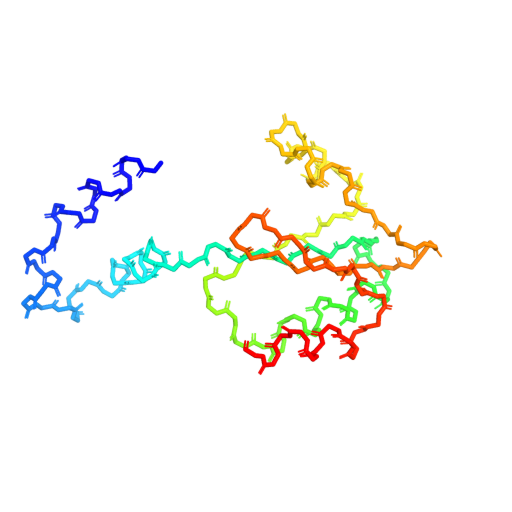O . MET A 1 89 ? -9.136 7.764 6.270 1.00 95.88 89 MET A O 1
ATOM 696 N N . SER A 1 90 ? -10.748 6.299 6.828 1.00 97.19 90 SER A N 1
ATOM 697 C CA . SER A 1 90 ? -10.801 6.616 8.254 1.00 97.19 90 SER A CA 1
ATOM 698 C C . SER A 1 90 ? -10.961 5.348 9.111 1.00 97.19 90 SER A C 1
ATOM 700 O O . SER A 1 90 ? -11.220 4.264 8.573 1.00 97.19 90 SER A O 1
ATOM 702 N N . PRO A 1 91 ? -10.751 5.438 10.437 1.00 97.81 91 PRO A N 1
ATOM 703 C CA . PRO A 1 91 ? -11.109 4.374 11.375 1.00 97.81 91 PRO A CA 1
ATOM 704 C C . PRO A 1 91 ? -12.588 3.974 11.253 1.00 97.81 91 PRO A C 1
ATOM 706 O O . PRO A 1 91 ? -13.444 4.833 11.056 1.00 97.81 91 PRO A O 1
ATOM 709 N N . ILE A 1 92 ? -12.897 2.689 11.435 1.00 97.75 92 ILE A N 1
ATOM 710 C CA . ILE A 1 92 ? -14.275 2.168 11.429 1.00 97.75 92 ILE A CA 1
ATOM 711 C C . ILE A 1 92 ? -14.711 1.941 12.875 1.00 97.75 92 ILE A C 1
ATOM 713 O O . ILE A 1 92 ? -14.008 1.273 13.634 1.00 97.75 92 ILE A O 1
ATOM 717 N N . ASP A 1 93 ? -15.838 2.533 13.277 1.00 95.44 93 ASP A N 1
ATOM 718 C CA . ASP A 1 93 ? -16.370 2.470 14.649 1.00 95.44 93 ASP A CA 1
ATOM 719 C C . ASP A 1 93 ? -15.326 2.825 15.727 1.00 95.44 93 ASP A C 1
ATOM 721 O O . ASP A 1 93 ? -15.238 2.207 16.788 1.00 95.44 93 ASP A O 1
ATOM 725 N N . GLY A 1 94 ? -14.470 3.807 15.423 1.00 94.00 94 GLY A N 1
ATOM 726 C CA . GLY A 1 94 ? -13.388 4.256 16.304 1.00 94.00 94 GLY A CA 1
ATOM 727 C C . GLY A 1 94 ? -12.177 3.317 16.385 1.00 94.00 94 GLY A C 1
ATOM 728 O O . GLY A 1 94 ? -11.217 3.639 17.086 1.00 94.00 94 GLY A O 1
ATOM 729 N N . LYS A 1 95 ? -12.175 2.192 15.660 1.00 96.75 95 LYS A N 1
ATOM 730 C CA . LYS A 1 95 ? -11.064 1.232 15.600 1.00 96.75 95 LYS A CA 1
ATOM 731 C C . LYS A 1 95 ? -10.217 1.439 14.345 1.00 96.75 95 LYS A C 1
ATOM 733 O O . LYS A 1 95 ? -10.767 1.785 13.295 1.00 96.75 95 LYS A O 1
ATOM 738 N N . PRO A 1 96 ? -8.895 1.187 14.404 1.00 98.19 96 PRO A N 1
ATOM 739 C CA . PRO A 1 96 ? -8.076 1.202 13.205 1.00 98.19 96 PRO A CA 1
ATOM 740 C C . PRO A 1 96 ? -8.605 0.235 12.147 1.00 98.19 96 PRO A C 1
ATOM 742 O O . PRO A 1 96 ? -9.092 -0.851 12.470 1.00 98.19 96 PRO A O 1
ATOM 745 N N . ALA A 1 97 ? -8.490 0.637 10.888 1.00 98.50 97 ALA A N 1
ATOM 746 C CA . ALA A 1 97 ? -8.980 -0.127 9.753 1.00 98.50 97 ALA A CA 1
ATOM 747 C C . ALA A 1 97 ? -7.899 -0.241 8.679 1.00 98.50 97 ALA A C 1
ATOM 749 O O . ALA A 1 97 ? -7.209 0.732 8.377 1.00 98.50 97 ALA A O 1
ATOM 750 N N . ALA A 1 98 ? -7.767 -1.423 8.083 1.00 98.50 98 ALA A N 1
ATOM 751 C CA . ALA A 1 98 ? -6.911 -1.645 6.929 1.00 98.50 98 ALA A CA 1
ATOM 752 C C . ALA A 1 98 ? -7.741 -1.720 5.649 1.00 98.50 98 ALA A C 1
ATOM 754 O O . ALA A 1 98 ? -8.648 -2.545 5.530 1.00 98.50 98 ALA A O 1
ATOM 755 N N . TYR A 1 99 ? -7.375 -0.895 4.675 1.00 97.88 99 TYR A N 1
ATOM 756 C CA . TYR A 1 99 ? -7.923 -0.882 3.327 1.00 97.88 99 TYR A CA 1
ATOM 757 C C . TYR A 1 99 ? -6.880 -1.489 2.391 1.00 97.88 99 TYR A C 1
ATOM 759 O O . TYR A 1 99 ? -5.809 -0.917 2.188 1.00 97.88 99 TYR A O 1
ATOM 767 N N . VAL A 1 100 ? -7.175 -2.667 1.841 1.00 97.00 100 VAL A N 1
ATOM 768 C CA . VAL A 1 100 ? -6.295 -3.349 0.882 1.00 97.00 100 VAL A CA 1
ATOM 769 C C . VAL A 1 100 ? -6.863 -3.145 -0.513 1.00 97.00 100 VAL A C 1
ATOM 771 O O . VAL A 1 100 ? -7.928 -3.676 -0.840 1.00 97.00 100 VAL A O 1
ATOM 774 N N . CYS A 1 101 ? -6.148 -2.369 -1.320 1.00 94.88 101 CYS A N 1
ATOM 775 C CA . CYS A 1 101 ? -6.554 -1.969 -2.656 1.00 94.88 101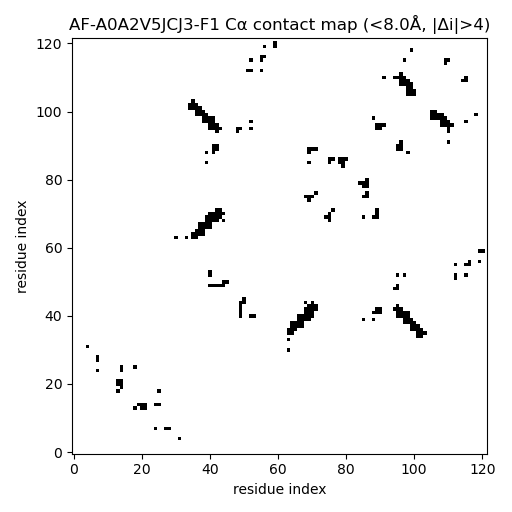 CYS A CA 1
ATOM 776 C C . CYS A 1 101 ? -5.619 -2.565 -3.705 1.00 94.88 101 CYS A C 1
ATOM 778 O O . CYS A 1 101 ? -4.396 -2.499 -3.582 1.00 94.88 101 CYS A O 1
ATOM 780 N N . GLU A 1 102 ? -6.199 -3.131 -4.755 1.00 92.62 102 GLU A N 1
ATOM 781 C CA . GLU A 1 102 ? -5.481 -3.694 -5.891 1.00 92.62 102 GLU A CA 1
ATOM 782 C C . GLU A 1 102 ? -6.172 -3.243 -7.173 1.00 92.62 102 GLU A C 1
ATOM 784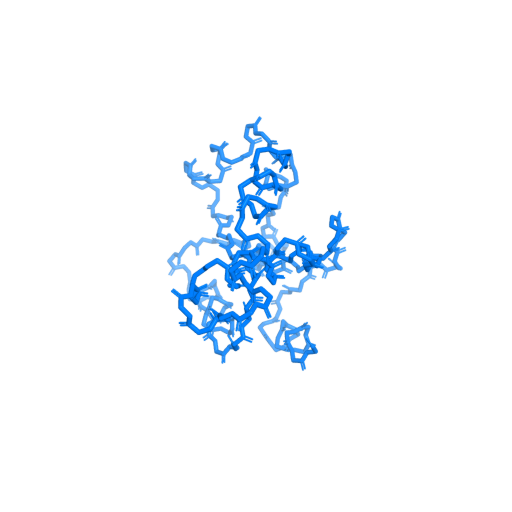 O O . GLU A 1 102 ? -7.398 -3.291 -7.275 1.00 92.62 102 GLU A O 1
ATOM 789 N N . ASN A 1 103 ? -5.389 -2.775 -8.146 1.00 88.88 103 ASN A N 1
ATOM 790 C CA . ASN A 1 103 ? -5.910 -2.309 -9.430 1.00 88.88 103 ASN A CA 1
ATOM 791 C C . ASN A 1 103 ? -7.069 -1.299 -9.274 1.00 88.88 103 ASN A C 1
ATOM 793 O O . ASN A 1 103 ? -8.137 -1.449 -9.866 1.00 88.88 103 ASN A O 1
ATOM 797 N N . PHE A 1 104 ? -6.853 -0.287 -8.427 1.00 84.56 104 PHE A N 1
ATOM 798 C CA . PHE A 1 104 ? -7.796 0.807 -8.149 1.00 84.56 104 PHE A CA 1
ATOM 799 C C . PHE A 1 104 ? -9.118 0.397 -7.477 1.00 84.56 104 PHE A C 1
ATOM 801 O O . PHE A 1 104 ? -10.018 1.222 -7.361 1.00 84.56 104 PHE A O 1
ATOM 808 N N . THR A 1 105 ? -9.229 -0.841 -6.987 1.00 90.75 105 THR A N 1
ATOM 809 C CA . THR A 1 105 ? -10.395 -1.321 -6.233 1.00 90.75 105 THR A CA 1
ATOM 810 C C . THR A 1 105 ? -9.967 -1.803 -4.854 1.00 90.75 105 THR A C 1
ATOM 812 O O . THR A 1 105 ? -9.025 -2.584 -4.728 1.00 90.75 105 THR A O 1
ATOM 815 N N . CYS A 1 106 ? -10.662 -1.356 -3.810 1.00 92.88 106 CYS A N 1
ATOM 816 C CA . CYS A 1 106 ? -10.415 -1.800 -2.442 1.00 92.88 106 CYS A CA 1
ATOM 817 C C . CYS A 1 106 ? -11.379 -2.920 -2.049 1.00 92.88 106 CYS A C 1
ATOM 819 O O . CYS A 1 106 ? -12.562 -2.884 -2.385 1.00 92.88 106 CYS A O 1
ATOM 821 N N . LYS A 1 107 ? -10.874 -3.909 -1.306 1.00 93.62 107 LYS A N 1
ATOM 822 C CA . LYS A 1 107 ? -11.729 -4.847 -0.565 1.00 93.62 107 LYS A CA 1
ATOM 823 C C . LYS A 1 107 ? -12.424 -4.112 0.587 1.00 93.62 107 LYS A C 1
ATOM 825 O O . LYS A 1 107 ? -12.020 -3.007 0.954 1.00 93.62 107 LYS A O 1
ATOM 830 N N . ALA A 1 108 ? -13.438 -4.746 1.179 1.00 95.25 108 ALA A N 1
ATOM 831 C CA . ALA A 1 108 ? -14.032 -4.249 2.417 1.00 95.25 108 ALA A CA 1
ATOM 832 C C . ALA A 1 108 ? -12.939 -4.067 3.494 1.00 95.25 108 ALA A C 1
ATOM 834 O O . ALA A 1 108 ? -12.069 -4.940 3.613 1.00 95.25 108 ALA A O 1
ATOM 835 N N . PRO A 1 109 ? -12.948 -2.949 4.244 1.00 97.56 109 PRO A N 1
ATOM 836 C CA . PRO A 1 109 ? -11.942 -2.700 5.263 1.00 97.56 109 PRO A CA 1
ATOM 837 C C . PRO A 1 109 ? -12.028 -3.735 6.382 1.00 97.56 109 PRO A C 1
ATOM 839 O O . PRO A 1 109 ? -13.114 -4.180 6.754 1.00 97.56 109 PRO A O 1
ATOM 842 N N . VAL A 1 110 ? -10.876 -4.089 6.948 1.00 98.25 110 VAL A N 1
ATOM 843 C CA . VAL A 1 110 ? -10.789 -5.011 8.088 1.00 98.25 110 VAL A CA 1
ATOM 844 C C . VAL A 1 110 ? -10.282 -4.287 9.328 1.00 98.25 110 VAL A C 1
ATOM 846 O O . VAL A 1 110 ? -9.339 -3.502 9.254 1.00 98.25 110 VAL A O 1
ATOM 849 N N . THR A 1 111 ? -10.895 -4.570 10.477 1.00 98.19 111 THR A N 1
ATOM 850 C CA . THR A 1 111 ? -10.551 -3.978 11.785 1.00 98.19 111 THR A CA 1
ATOM 851 C C . THR A 1 111 ? -9.888 -4.980 12.740 1.00 98.19 111 THR A C 1
ATOM 853 O O . THR A 1 111 ? -9.742 -4.700 13.927 1.00 98.19 111 THR A O 1
ATOM 856 N N . ASP A 1 112 ? -9.478 -6.146 12.231 1.00 97.25 112 ASP A N 1
ATOM 857 C CA . ASP A 1 112 ? -8.695 -7.159 12.949 1.00 97.25 112 ASP A CA 1
ATOM 858 C C . ASP A 1 112 ? -7.386 -7.446 12.181 1.00 97.25 112 ASP A C 1
ATOM 860 O O . ASP A 1 112 ? -7.449 -7.817 11.002 1.00 97.25 112 ASP A O 1
ATOM 864 N N . PRO A 1 113 ? -6.201 -7.318 12.812 1.00 96.75 113 PRO A N 1
ATOM 865 C CA . PRO A 1 113 ? -4.928 -7.707 12.209 1.00 96.75 113 PRO A CA 1
ATOM 866 C C . PRO A 1 113 ? -4.891 -9.150 11.686 1.00 96.75 113 PRO A C 1
ATOM 868 O O . PRO A 1 113 ? -4.221 -9.407 10.690 1.00 96.75 113 PRO A O 1
ATOM 871 N N . LYS A 1 114 ? -5.626 -10.096 12.289 1.00 96.69 114 LYS A N 1
ATOM 872 C CA . LYS A 1 114 ? -5.699 -11.473 11.765 1.00 96.69 114 LYS A CA 1
ATOM 873 C C . LYS A 1 114 ? -6.421 -11.528 10.424 1.00 96.69 114 LYS A C 1
ATOM 875 O O . LYS A 1 114 ? -5.947 -12.176 9.499 1.00 96.69 114 LYS A O 1
ATOM 880 N N . ALA A 1 115 ? -7.529 -10.801 10.289 1.00 97.12 115 ALA A N 1
ATOM 881 C CA . ALA A 1 115 ? -8.227 -10.685 9.013 1.00 97.12 115 ALA A CA 1
ATOM 882 C C . ALA A 1 115 ? -7.350 -9.993 7.957 1.00 97.12 115 ALA A C 1
ATOM 884 O O . ALA A 1 115 ? -7.376 -10.380 6.791 1.00 97.12 115 ALA A O 1
ATOM 885 N N . LEU A 1 116 ? -6.526 -9.015 8.357 1.00 97.75 116 LEU A N 1
ATOM 886 C CA . LEU A 1 116 ? -5.520 -8.446 7.461 1.00 97.75 116 LEU A CA 1
ATOM 887 C C . LE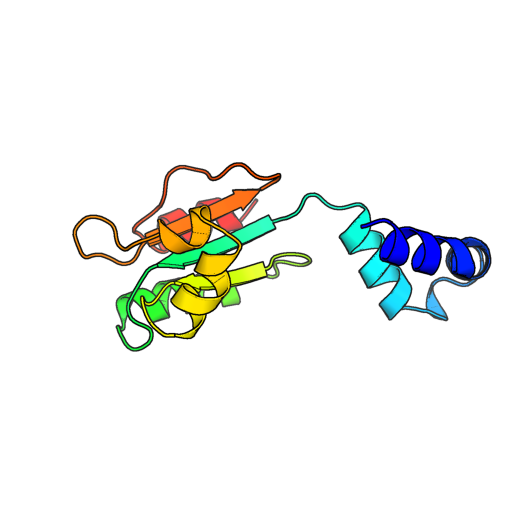U A 1 116 ? -4.493 -9.502 7.031 1.00 97.75 116 LEU A C 1
ATOM 889 O O . LEU A 1 116 ? -4.214 -9.598 5.841 1.00 97.75 116 LEU A O 1
ATOM 893 N N . ALA A 1 117 ? -3.973 -10.317 7.949 1.00 97.00 117 ALA A N 1
ATOM 894 C CA . ALA A 1 117 ? -3.019 -11.379 7.627 1.00 97.00 117 ALA A CA 1
ATOM 895 C C . ALA A 1 117 ? -3.541 -12.316 6.521 1.00 97.00 117 ALA A C 1
ATOM 897 O O . ALA A 1 117 ? -2.819 -12.591 5.565 1.00 97.00 117 ALA A O 1
ATOM 898 N N . GLU A 1 118 ? -4.813 -12.720 6.595 1.00 95.69 118 GLU A N 1
ATOM 899 C CA . GLU A 1 118 ? -5.480 -13.548 5.574 1.00 95.69 118 GLU A CA 1
ATOM 900 C C . GLU A 1 118 ? -5.624 -12.850 4.210 1.00 95.69 118 GLU A C 1
ATOM 902 O O . GLU A 1 118 ? -5.657 -13.491 3.158 1.00 95.69 118 GLU A O 1
ATOM 907 N N . LEU A 1 119 ? -5.718 -11.516 4.195 1.00 95.12 119 LEU A N 1
ATOM 908 C CA . LEU A 1 119 ? -5.721 -10.739 2.954 1.00 95.12 119 LEU A CA 1
ATOM 909 C C . LEU A 1 119 ? -4.320 -10.577 2.352 1.00 95.12 119 LEU A C 1
ATOM 911 O O . LEU A 1 119 ? -4.218 -10.298 1.153 1.00 95.12 119 LEU A O 1
ATOM 915 N N . LEU A 1 120 ? -3.270 -10.692 3.168 1.00 94.69 120 LEU A N 1
ATOM 916 C CA . LEU A 1 120 ? -1.875 -10.487 2.772 1.00 94.69 120 LEU A CA 1
ATOM 917 C C . LEU A 1 120 ? -1.125 -11.785 2.455 1.00 94.69 120 LEU A C 1
ATOM 919 O O . LEU A 1 120 ? -0.125 -11.720 1.752 1.00 94.69 120 LEU A O 1
ATOM 923 N N . SER A 1 121 ? -1.622 -12.939 2.903 1.00 86.19 121 SER A N 1
ATOM 924 C CA . SER A 1 121 ? -1.040 -14.269 2.667 1.00 86.19 121 SER A CA 1
ATOM 925 C C . SER A 1 121 ? -1.247 -14.826 1.249 1.00 86.19 121 SER A C 1
ATOM 927 O O . SER A 1 121 ? -0.826 -15.949 0.972 1.00 86.19 121 SER A O 1
ATOM 929 N N . LYS A 1 122 ? -1.901 -14.064 0.367 1.00 61.38 122 LYS A N 1
ATOM 930 C CA . LYS A 1 122 ? -2.211 -14.438 -1.019 1.00 61.38 122 LYS A CA 1
ATOM 931 C C . LYS A 1 122 ? -1.305 -13.746 -2.025 1.00 61.38 122 LYS A C 1
ATOM 933 O O . LYS A 1 122 ? -1.014 -12.541 -1.822 1.00 61.38 122 LYS A O 1
#

Foldseek 3Di:
DVVLVVVLVVCVVCCVPPVVVCVVSVLSVVLVPFWQKEKEKAAAPPDPLSVLLVVLVVVDDDRNYHYHYLNVDPVLVVVCVVPVVSVPDHADPNAIWMWIDTNNDTDDIDRDSVVVNVVRVD

Nearest PDB structures (foldseek):
  3mwh-assembly1_B  TM=5.201E-01  e=5.441E-01  Escherichia coli
  3kgk-assembly1_B  TM=5.695E-01  e=1.083E+00  Escherichia coli

Sequence (122 aa):
AERARKTIDAFATTLSHFPSAMPQMLVALDYSLSKPRQIVIAGKKDAPETKAFLKEVHRHFLPKTILILADGAEGQKYLGEKNEAIRAMSPIDGKPAAYVCENFTCKAPVTDPKALAELLSK